Protein AF-D0NQT9-F1 (afdb_monomer_lite)

Sequence (77 aa):
MSDKHEFCPGEKRMIVNSYEYFKSQKEQGLFKGIRTRQLVSNCLGCALNTVDSVVNEKKNNPDTDFELLALAPICKK

Structure (mmCIF, N/CA/C/O backbone):
data_AF-D0NQT9-F1
#
_entry.id   AF-D0NQT9-F1
#
loop_
_atom_site.group_PDB
_atom_site.id
_atom_site.type_symbol
_atom_site.label_atom_id
_atom_site.label_alt_id
_atom_site.label_comp_id
_atom_site.label_asym_id
_atom_site.label_entity_id
_atom_site.label_seq_id
_atom_site.pdbx_PDB_ins_code
_atom_site.Cartn_x
_atom_site.Cartn_y
_atom_site.Cartn_z
_atom_site.occupancy
_atom_site.B_iso_or_equiv
_atom_site.auth_seq_id
_atom_site.auth_comp_id
_atom_site.auth_asym_id
_atom_site.auth_atom_id
_atom_site.pdbx_PDB_model_num
ATOM 1 N N . MET A 1 1 ? 10.538 -16.290 -18.049 1.00 38.03 1 MET A N 1
ATOM 2 C CA . MET A 1 1 ? 11.257 -15.355 -17.163 1.00 38.03 1 MET A CA 1
ATOM 3 C C . MET A 1 1 ? 10.245 -14.288 -16.812 1.00 38.03 1 MET A C 1
ATOM 5 O O . MET A 1 1 ? 9.719 -13.689 -17.732 1.00 38.03 1 MET A O 1
ATOM 9 N N . SER A 1 2 ? 9.830 -14.184 -15.550 1.00 47.91 2 SER A N 1
ATOM 10 C CA . SER A 1 2 ? 8.838 -13.180 -15.162 1.00 47.91 2 SER A CA 1
ATOM 11 C C . SER A 1 2 ? 9.528 -11.828 -15.176 1.00 47.91 2 SER A C 1
ATOM 13 O O . SER A 1 2 ? 10.362 -11.581 -14.305 1.00 47.91 2 SER A O 1
ATOM 15 N N . ASP A 1 3 ? 9.221 -11.000 -16.171 1.00 48.88 3 ASP A N 1
ATOM 16 C CA . ASP A 1 3 ? 9.523 -9.576 -16.151 1.00 48.88 3 ASP A CA 1
ATOM 17 C C . ASP A 1 3 ? 9.017 -9.025 -14.816 1.00 48.88 3 ASP A C 1
ATOM 19 O O . ASP A 1 3 ? 7.814 -8.907 -14.570 1.00 48.88 3 ASP A O 1
ATOM 23 N N . LYS A 1 4 ? 9.942 -8.810 -13.877 1.00 58.03 4 LYS A N 1
ATOM 24 C CA . LYS A 1 4 ? 9.634 -8.119 -12.633 1.00 58.03 4 LYS A CA 1
ATOM 25 C C . LYS A 1 4 ? 9.332 -6.698 -13.067 1.00 58.03 4 LYS A C 1
ATOM 27 O O . LYS A 1 4 ? 10.266 -5.961 -13.355 1.00 58.03 4 LYS A O 1
ATOM 32 N N . HIS A 1 5 ? 8.048 -6.353 -13.171 1.00 60.12 5 HIS A N 1
ATOM 33 C CA . HIS A 1 5 ? 7.627 -4.968 -13.363 1.00 60.12 5 HIS A CA 1
ATOM 34 C C . HIS A 1 5 ? 8.255 -4.150 -12.240 1.00 60.12 5 HIS A C 1
ATOM 36 O O . HIS A 1 5 ? 7.852 -4.248 -11.076 1.00 60.12 5 HIS A O 1
ATOM 42 N N . GLU A 1 6 ? 9.322 -3.437 -12.574 1.00 64.31 6 GLU A N 1
ATOM 43 C CA . GLU A 1 6 ? 9.998 -2.557 -11.646 1.00 64.31 6 GLU A CA 1
ATOM 44 C C . GLU A 1 6 ? 9.142 -1.300 -11.557 1.00 64.31 6 GLU A C 1
ATOM 46 O O . GLU A 1 6 ? 9.096 -0.489 -12.479 1.00 64.31 6 GLU A O 1
ATOM 51 N N . PHE A 1 7 ? 8.382 -1.196 -10.467 1.00 68.62 7 PHE A N 1
ATOM 52 C CA . PHE A 1 7 ? 7.513 -0.051 -10.238 1.00 68.62 7 PHE A CA 1
ATOM 53 C C . PHE A 1 7 ? 8.350 1.219 -10.195 1.00 68.62 7 PHE A C 1
ATOM 55 O O . PHE A 1 7 ? 9.251 1.355 -9.357 1.00 68.62 7 PHE A O 1
ATOM 62 N N . CYS A 1 8 ? 8.010 2.159 -11.070 1.00 79.12 8 CYS A N 1
ATOM 63 C CA . CYS A 1 8 ? 8.653 3.458 -11.110 1.00 79.12 8 CYS A CA 1
ATOM 64 C C . CYS A 1 8 ? 8.411 4.206 -9.785 1.00 79.12 8 CYS A C 1
ATOM 66 O O . CYS A 1 8 ? 7.388 3.983 -9.125 1.00 79.12 8 CYS A O 1
ATOM 68 N N . PRO A 1 9 ? 9.295 5.144 -9.393 1.00 81.06 9 PRO A N 1
ATOM 69 C CA . PRO A 1 9 ? 9.125 5.926 -8.165 1.00 81.06 9 PRO A CA 1
ATOM 70 C C . PRO A 1 9 ? 7.730 6.562 -8.042 1.00 81.06 9 PRO A C 1
ATOM 72 O O . PRO A 1 9 ? 7.106 6.492 -6.984 1.00 81.06 9 PRO A O 1
ATOM 75 N N . GLY A 1 10 ? 7.181 7.081 -9.146 1.00 81.44 10 GLY A N 1
ATOM 76 C CA . GLY A 1 10 ? 5.826 7.642 -9.178 1.00 81.44 10 GLY A CA 1
ATOM 77 C C . GLY A 1 10 ? 4.722 6.633 -8.833 1.00 81.44 10 GLY A C 1
ATOM 78 O O . GLY A 1 10 ? 3.813 6.954 -8.066 1.00 81.44 10 GLY A O 1
ATOM 79 N N . GLU A 1 11 ? 4.814 5.396 -9.329 1.00 84.31 11 GLU A N 1
ATOM 80 C CA . GLU A 1 11 ? 3.845 4.336 -9.018 1.00 84.31 11 GLU A CA 1
ATOM 81 C C . GLU A 1 11 ? 3.940 3.922 -7.546 1.00 84.31 11 GLU A C 1
ATOM 83 O O . GLU A 1 11 ? 2.923 3.801 -6.858 1.00 84.31 11 GLU A O 1
ATOM 88 N N . LYS A 1 12 ? 5.168 3.775 -7.028 1.00 87.19 12 LYS A N 1
ATOM 89 C CA . LYS A 1 12 ? 5.403 3.475 -5.611 1.00 87.19 12 LYS A CA 1
ATOM 90 C C . LYS A 1 12 ? 4.811 4.556 -4.704 1.00 87.19 12 LYS A C 1
ATOM 92 O O . LYS A 1 12 ? 4.122 4.236 -3.733 1.00 87.19 12 LYS A O 1
ATOM 97 N N . ARG A 1 13 ? 4.982 5.837 -5.050 1.00 84.62 13 ARG A N 1
ATOM 98 C CA . ARG A 1 13 ? 4.358 6.942 -4.308 1.00 84.62 13 ARG A CA 1
ATOM 99 C C . ARG A 1 13 ? 2.838 6.898 -4.358 1.00 84.62 13 ARG A C 1
ATOM 101 O O . ARG A 1 13 ? 2.200 7.124 -3.334 1.00 84.62 13 ARG A O 1
ATOM 108 N N . MET A 1 14 ? 2.248 6.599 -5.517 1.00 89.38 14 MET A N 1
ATOM 109 C CA . MET A 1 14 ? 0.793 6.491 -5.651 1.00 89.38 14 MET A CA 1
ATOM 110 C C . MET A 1 14 ? 0.229 5.387 -4.745 1.00 89.38 14 MET A C 1
ATOM 112 O O . MET A 1 14 ? -0.793 5.599 -4.089 1.00 89.38 14 MET A O 1
ATOM 116 N N . ILE A 1 15 ? 0.926 4.252 -4.633 1.00 91.12 15 ILE A N 1
ATOM 117 C CA . ILE A 1 15 ? 0.581 3.166 -3.703 1.00 91.12 15 ILE A CA 1
ATOM 118 C C . ILE A 1 15 ? 0.640 3.647 -2.246 1.00 91.12 15 ILE A C 1
ATOM 120 O O . ILE A 1 15 ? -0.313 3.424 -1.497 1.00 91.12 15 ILE A O 1
ATOM 124 N N . VAL A 1 16 ? 1.716 4.333 -1.842 1.00 90.75 16 VAL A N 1
ATOM 125 C CA . VAL A 1 16 ? 1.875 4.864 -0.472 1.00 90.75 16 VAL A CA 1
ATOM 126 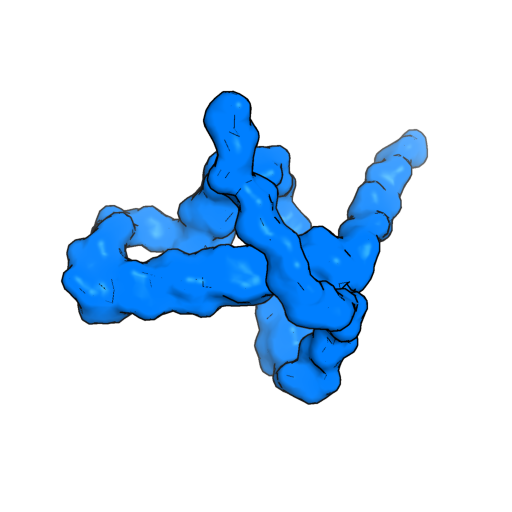C C . VAL A 1 16 ? 0.799 5.903 -0.141 1.00 90.75 16 VAL A C 1
ATOM 128 O O . VAL A 1 16 ? 0.151 5.804 0.899 1.00 90.75 16 VAL A O 1
ATOM 131 N N . ASN A 1 17 ? 0.553 6.861 -1.036 1.00 90.75 17 ASN A N 1
ATOM 132 C CA . ASN A 1 17 ? -0.464 7.896 -0.840 1.00 90.75 17 ASN A CA 1
ATOM 133 C C . ASN A 1 17 ? -1.868 7.288 -0.730 1.00 90.75 17 ASN A C 1
ATOM 135 O O . ASN A 1 17 ? -2.643 7.666 0.146 1.00 90.75 17 ASN A O 1
ATOM 139 N N . SER A 1 18 ? -2.182 6.310 -1.584 1.00 91.06 18 SER A N 1
ATOM 140 C CA . SER A 1 18 ? -3.458 5.590 -1.528 1.00 91.06 18 SER A CA 1
ATOM 141 C C . SER A 1 18 ? -3.599 4.811 -0.221 1.00 91.06 18 SER A C 1
ATOM 143 O O . SER A 1 18 ? -4.680 4.764 0.365 1.00 91.06 18 SER A O 1
ATOM 145 N N . TYR A 1 19 ? -2.507 4.214 0.266 1.00 92.75 19 TYR A N 1
ATOM 146 C CA . TYR A 1 19 ? -2.497 3.495 1.533 1.00 92.75 19 TYR A CA 1
ATOM 147 C C . TYR A 1 19 ? -2.814 4.413 2.718 1.00 92.75 19 TYR A C 1
ATOM 149 O O . TYR A 1 19 ? -3.698 4.080 3.510 1.00 92.75 19 TYR A O 1
ATOM 157 N N . GLU A 1 20 ? -2.154 5.570 2.822 1.00 92.00 20 GLU A N 1
ATOM 158 C CA . GLU A 1 20 ? -2.439 6.539 3.889 1.00 92.00 20 GLU A CA 1
ATOM 159 C C . GLU A 1 20 ? -3.857 7.111 3.768 1.00 92.00 20 GLU A C 1
ATOM 161 O O . GLU A 1 20 ? -4.566 7.181 4.770 1.00 92.00 20 GLU A O 1
ATOM 166 N N . TYR A 1 21 ? -4.336 7.391 2.550 1.00 92.31 21 TYR A N 1
ATOM 167 C CA . TYR A 1 21 ? -5.725 7.798 2.323 1.00 92.31 21 TYR A CA 1
ATOM 168 C C . TYR A 1 21 ? -6.720 6.772 2.884 1.00 92.31 21 TYR A C 1
ATOM 170 O O . TYR A 1 21 ? -7.551 7.104 3.730 1.00 92.31 21 TYR A O 1
ATOM 178 N N . PHE A 1 22 ? -6.628 5.501 2.476 1.00 92.31 22 PHE A N 1
ATOM 179 C CA . PHE A 1 22 ? -7.556 4.473 2.956 1.00 92.31 22 PHE A CA 1
ATOM 180 C C . PHE A 1 22 ? -7.409 4.196 4.453 1.00 92.31 22 PHE A C 1
ATOM 182 O O . PHE A 1 22 ? -8.390 3.839 5.105 1.00 92.31 22 PHE A O 1
ATOM 189 N N . LYS A 1 23 ? -6.212 4.365 5.016 1.00 92.75 23 LYS A N 1
ATOM 190 C CA . LYS A 1 23 ? -5.989 4.280 6.460 1.00 92.75 23 LYS A CA 1
ATOM 191 C C . LYS A 1 23 ? -6.770 5.375 7.197 1.00 92.75 23 LYS A C 1
ATOM 193 O O . LYS A 1 23 ? -7.554 5.023 8.075 1.00 92.75 23 LYS A O 1
ATOM 198 N N . SER A 1 24 ? -6.688 6.634 6.764 1.00 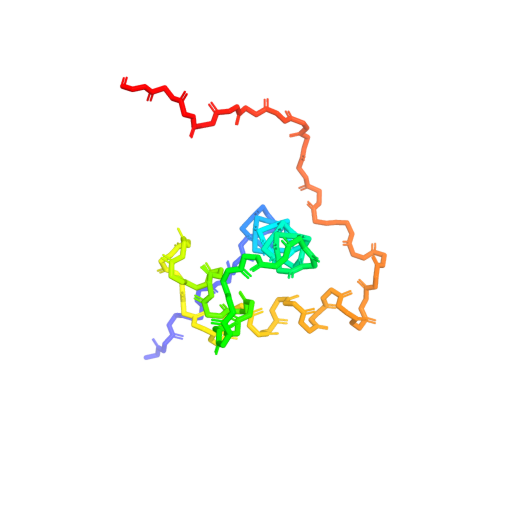91.62 24 SER A N 1
ATOM 199 C CA . SER A 1 24 ? -7.475 7.735 7.343 1.00 91.62 24 SER A CA 1
ATOM 200 C C . SER A 1 24 ? -8.985 7.562 7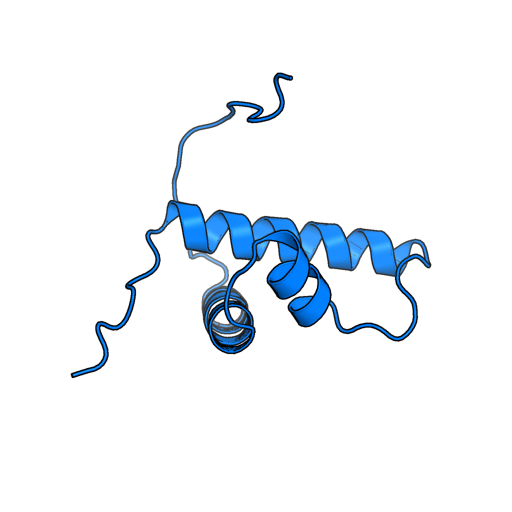.157 1.00 91.62 24 SER A C 1
ATOM 202 O O . SER A 1 24 ? -9.759 7.840 8.072 1.00 91.62 24 SER A O 1
ATOM 204 N N . GLN A 1 25 ? -9.432 7.033 6.013 1.00 90.06 25 GLN A N 1
ATOM 205 C CA . GLN A 1 25 ? -10.853 6.718 5.805 1.00 90.06 25 GLN A CA 1
ATOM 206 C C . GLN A 1 25 ? -11.347 5.643 6.787 1.00 90.06 25 GLN A C 1
ATOM 208 O O . GLN A 1 25 ? -12.476 5.707 7.276 1.00 90.06 25 GLN A O 1
ATOM 213 N N . LYS A 1 26 ? -10.505 4.660 7.119 1.00 92.56 26 LYS A N 1
ATOM 214 C CA . LYS A 1 26 ? -10.844 3.629 8.107 1.00 92.56 26 LYS A CA 1
ATOM 215 C C . LYS A 1 26 ? -10.880 4.155 9.536 1.00 92.56 26 LYS A C 1
ATOM 217 O O . LYS A 1 26 ? -11.722 3.701 10.307 1.00 92.56 26 LYS A O 1
ATOM 222 N N . GLU A 1 27 ? -10.021 5.110 9.880 1.00 91.19 27 GLU A N 1
ATOM 223 C CA . GLU A 1 27 ? -10.082 5.810 11.171 1.00 91.19 27 GLU A CA 1
ATOM 224 C C . GLU A 1 27 ? -11.409 6.569 11.338 1.00 91.19 27 GLU A C 1
ATOM 226 O O . GLU A 1 27 ? -11.963 6.610 12.432 1.00 91.19 27 GLU A O 1
ATOM 231 N N . GLN A 1 28 ? -11.992 7.049 10.237 1.00 91.94 28 GLN A N 1
ATOM 232 C CA . GLN A 1 28 ? -13.337 7.640 10.196 1.00 91.94 28 GLN A CA 1
ATOM 233 C C . GLN A 1 28 ? -14.476 6.598 10.186 1.00 91.94 28 GLN A C 1
ATOM 235 O O . GLN A 1 28 ? -15.649 6.945 10.064 1.00 91.94 28 GLN A O 1
ATOM 240 N N . GLY A 1 29 ? -14.163 5.305 10.309 1.00 90.00 29 GLY A N 1
ATOM 241 C CA . GLY A 1 29 ? -15.148 4.225 10.379 1.00 90.00 29 GLY A CA 1
ATOM 242 C C . GLY A 1 29 ? -15.626 3.680 9.030 1.00 90.00 29 GLY A C 1
ATOM 243 O O . GLY A 1 29 ? -16.543 2.853 9.019 1.00 90.00 29 GLY A O 1
ATOM 244 N N . LEU A 1 30 ? -15.017 4.084 7.909 1.00 91.00 30 LEU A N 1
ATOM 245 C CA . LEU A 1 30 ? -15.299 3.522 6.583 1.00 91.00 30 LEU A CA 1
ATOM 246 C C . LEU A 1 30 ? -14.572 2.179 6.373 1.00 91.00 30 LEU A C 1
ATOM 248 O O . LEU A 1 30 ? -13.648 1.829 7.104 1.00 91.00 30 LEU A O 1
ATOM 252 N N . PHE A 1 31 ? -14.995 1.408 5.364 1.00 86.38 31 PHE A N 1
ATOM 253 C CA . PHE A 1 31 ? -14.339 0.163 4.917 1.00 86.38 31 PHE A CA 1
ATOM 254 C C . PHE A 1 31 ? -14.007 -0.845 6.041 1.00 86.38 31 PHE A C 1
ATOM 256 O O . PHE A 1 31 ? -12.928 -1.454 6.075 1.00 86.38 31 PHE A O 1
ATOM 263 N N . LYS A 1 32 ? -14.936 -1.024 6.990 1.00 87.69 32 LYS A N 1
ATOM 264 C CA . LYS A 1 32 ? -14.790 -1.979 8.100 1.00 87.69 32 LYS A CA 1
ATOM 265 C C . LYS A 1 32 ? -14.594 -3.405 7.569 1.00 87.69 32 LYS A C 1
ATOM 267 O O . LYS A 1 32 ? -15.237 -3.815 6.611 1.00 87.69 32 LYS A O 1
ATOM 272 N N . GLY A 1 33 ? -13.688 -4.156 8.196 1.00 89.75 33 GLY A N 1
ATOM 273 C CA . GLY A 1 33 ? -13.409 -5.559 7.855 1.00 89.75 33 GLY A CA 1
ATOM 274 C C . GLY A 1 33 ? -12.481 -5.794 6.654 1.00 89.75 33 GLY A C 1
ATOM 275 O O . GLY A 1 33 ? -11.958 -6.895 6.519 1.00 89.75 33 GLY A O 1
ATOM 276 N N . ILE A 1 34 ? -12.195 -4.782 5.826 1.00 92.50 34 ILE A N 1
ATOM 277 C CA . ILE A 1 34 ? -11.318 -4.929 4.648 1.00 92.50 34 ILE A CA 1
ATOM 278 C C . ILE A 1 34 ? -9.906 -4.440 4.977 1.00 92.50 34 ILE A C 1
ATOM 280 O O . ILE A 1 34 ? -9.732 -3.408 5.627 1.00 92.50 34 ILE A O 1
ATOM 284 N N . ARG A 1 35 ? -8.860 -5.151 4.543 1.00 93.62 35 ARG A N 1
ATOM 285 C CA . ARG A 1 35 ? -7.470 -4.709 4.762 1.00 93.62 35 ARG A CA 1
ATOM 286 C C . ARG A 1 35 ? -7.143 -3.502 3.879 1.00 93.62 35 ARG A C 1
ATOM 288 O O . ARG A 1 35 ? -7.421 -3.520 2.687 1.00 93.62 35 ARG A O 1
ATOM 295 N N . THR A 1 36 ? -6.462 -2.493 4.428 1.00 93.50 36 THR A N 1
ATOM 296 C CA . THR A 1 36 ? -6.067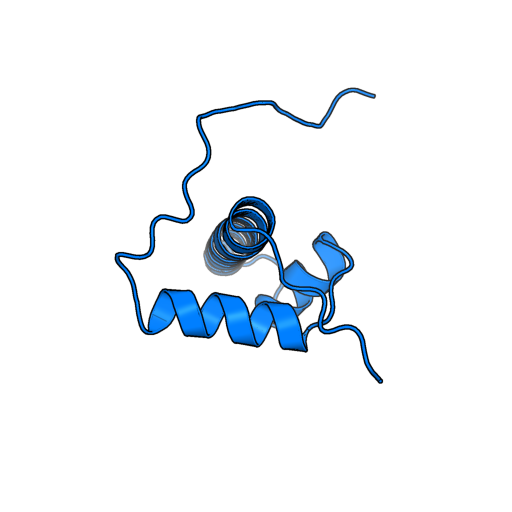 -1.277 3.686 1.00 93.50 36 THR A CA 1
ATOM 297 C C . THR A 1 36 ? -5.281 -1.606 2.414 1.00 93.50 36 THR A C 1
ATOM 299 O O . THR A 1 36 ? -5.560 -1.056 1.357 1.00 93.50 36 THR A O 1
ATOM 302 N N . ARG A 1 37 ? -4.370 -2.588 2.473 1.00 93.44 37 ARG A N 1
ATOM 303 C CA . ARG A 1 37 ? -3.607 -3.050 1.298 1.00 93.44 37 ARG A CA 1
ATOM 304 C C . ARG A 1 37 ? -4.490 -3.649 0.196 1.00 93.44 37 ARG A C 1
ATOM 306 O O . ARG A 1 37 ? -4.201 -3.448 -0.976 1.00 93.44 37 ARG A O 1
ATOM 313 N N . GLN A 1 38 ? -5.574 -4.340 0.559 1.00 94.62 38 GLN A N 1
ATOM 314 C CA . GLN A 1 38 ? -6.545 -4.854 -0.415 1.00 94.62 38 GLN A CA 1
ATOM 315 C C . GLN A 1 38 ? -7.341 -3.721 -1.062 1.00 94.62 38 GLN A C 1
ATOM 317 O O . GLN A 1 38 ? -7.576 -3.769 -2.261 1.00 94.62 38 GLN A O 1
ATOM 322 N N . LEU A 1 39 ? -7.707 -2.682 -0.302 1.00 94.25 39 LEU A N 1
ATOM 323 C CA . LEU A 1 39 ? -8.364 -1.499 -0.868 1.00 94.25 39 LEU A CA 1
ATOM 324 C C . LEU A 1 39 ? -7.467 -0.809 -1.899 1.00 94.25 39 LEU A C 1
ATOM 326 O O . LEU A 1 39 ? -7.931 -0.498 -2.988 1.00 94.25 39 LEU A O 1
ATOM 330 N N . VAL A 1 40 ? -6.178 -0.641 -1.591 1.00 93.62 40 VAL A N 1
ATOM 331 C CA . VAL A 1 40 ? -5.199 -0.062 -2.525 1.00 93.62 40 VAL A CA 1
ATOM 332 C C . VAL A 1 40 ? -5.020 -0.937 -3.766 1.00 93.62 40 VAL A C 1
ATOM 334 O O . VAL A 1 40 ? -5.075 -0.424 -4.878 1.00 93.62 40 VAL A O 1
ATOM 337 N N . SER A 1 41 ? -4.860 -2.252 -3.586 1.00 93.50 41 SER A N 1
ATOM 338 C CA . SER A 1 41 ? -4.734 -3.213 -4.691 1.00 93.50 41 SER A CA 1
ATOM 339 C C . SER A 1 41 ? -5.951 -3.169 -5.621 1.00 93.50 41 SER A C 1
ATOM 341 O O . SER A 1 41 ? -5.790 -3.035 -6.831 1.00 93.50 41 SER A O 1
ATOM 343 N N . ASN A 1 42 ? -7.164 -3.173 -5.059 1.00 92.94 42 ASN A N 1
ATOM 344 C CA . ASN A 1 42 ? -8.402 -3.070 -5.830 1.00 92.94 42 ASN A CA 1
ATOM 345 C C . ASN A 1 42 ? -8.557 -1.699 -6.507 1.00 92.94 42 ASN A C 1
ATOM 347 O O . ASN A 1 42 ? -9.046 -1.629 -7.628 1.00 92.94 42 ASN A O 1
ATOM 351 N N . CYS A 1 43 ? -8.151 -0.615 -5.839 1.00 91.44 43 CYS A N 1
ATOM 352 C CA . CYS A 1 43 ? -8.271 0.752 -6.350 1.00 91.44 43 CYS A CA 1
ATOM 353 C C . CYS A 1 43 ? -7.313 1.035 -7.513 1.00 91.44 43 CYS A C 1
ATOM 355 O O . CYS A 1 43 ? -7.683 1.736 -8.449 1.00 91.44 43 CYS A O 1
ATOM 357 N N . LEU A 1 44 ? -6.083 0.521 -7.443 1.00 88.69 44 LEU A N 1
ATOM 358 C CA . LEU A 1 44 ? -5.040 0.757 -8.445 1.00 88.69 44 LEU A CA 1
ATOM 359 C C . LEU A 1 44 ? -4.943 -0.369 -9.484 1.00 88.69 44 LEU A C 1
ATOM 361 O O . LEU A 1 44 ? -4.165 -0.260 -10.426 1.00 88.69 44 LEU A O 1
ATOM 365 N N . GLY A 1 45 ? -5.689 -1.463 -9.307 1.00 88.38 45 GLY A N 1
ATOM 366 C CA . GLY A 1 45 ? -5.624 -2.632 -10.186 1.00 88.38 45 GLY A CA 1
ATOM 367 C C . GLY A 1 45 ? -4.269 -3.346 -10.156 1.00 88.38 45 GLY A C 1
ATOM 368 O O . GLY A 1 45 ? -3.910 -4.020 -11.118 1.00 88.38 45 GLY A O 1
ATOM 369 N N . CYS A 1 46 ? -3.495 -3.192 -9.078 1.00 86.38 46 CYS A N 1
ATOM 370 C CA . CYS A 1 46 ? -2.158 -3.766 -8.948 1.00 86.38 46 CYS A CA 1
ATOM 371 C C . CYS A 1 46 ? -2.152 -4.995 -8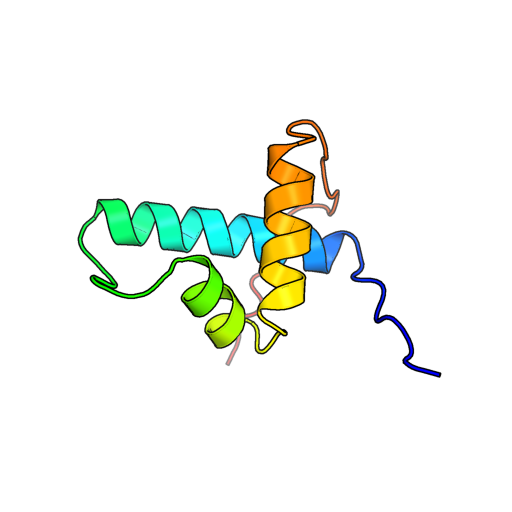.033 1.00 86.38 46 CYS A C 1
ATOM 373 O O . CYS A 1 46 ? -3.021 -5.167 -7.174 1.00 86.38 46 CYS A O 1
ATOM 375 N N . ALA A 1 47 ? -1.155 -5.867 -8.201 1.00 90.25 47 ALA A N 1
ATOM 376 C CA . ALA A 1 47 ? -1.029 -7.068 -7.386 1.00 90.25 47 ALA A CA 1
ATOM 377 C C . ALA A 1 47 ? -0.878 -6.718 -5.896 1.00 90.25 47 ALA A C 1
ATOM 379 O O . ALA A 1 47 ? -0.081 -5.856 -5.521 1.00 90.25 47 ALA A O 1
ATOM 380 N N . LEU A 1 48 ? -1.587 -7.443 -5.025 1.00 91.00 48 LEU A N 1
ATOM 381 C CA . LEU A 1 48 ? -1.511 -7.238 -3.574 1.00 91.00 48 LEU A CA 1
ATOM 382 C C . LEU A 1 48 ? -0.071 -7.351 -3.046 1.00 91.00 48 LEU A C 1
ATOM 384 O O . LEU A 1 48 ? 0.324 -6.605 -2.152 1.00 91.00 48 LEU A O 1
ATOM 388 N N . ASN A 1 49 ? 0.715 -8.248 -3.640 1.00 90.19 49 ASN A N 1
ATOM 389 C CA . ASN A 1 49 ? 2.117 -8.483 -3.299 1.00 90.19 49 ASN A CA 1
ATOM 390 C C . ASN A 1 49 ? 2.954 -7.212 -3.503 1.00 90.19 49 ASN A C 1
ATOM 392 O O . ASN A 1 49 ? 3.766 -6.873 -2.648 1.00 90.19 49 ASN A O 1
ATOM 396 N N . THR A 1 50 ? 2.705 -6.477 -4.592 1.00 88.12 50 THR A N 1
ATOM 397 C CA . THR A 1 50 ? 3.350 -5.187 -4.862 1.00 88.12 50 THR A CA 1
ATOM 398 C C . THR A 1 50 ? 3.026 -4.180 -3.771 1.00 88.12 50 THR A C 1
ATOM 400 O O . THR A 1 50 ? 3.926 -3.525 -3.249 1.00 88.12 50 THR A O 1
ATOM 403 N N . VAL A 1 51 ? 1.742 -4.050 -3.420 1.00 89.81 51 VAL A N 1
ATOM 404 C CA . VAL A 1 51 ? 1.307 -3.111 -2.381 1.00 89.81 51 VAL A CA 1
ATOM 405 C C . VAL A 1 51 ? 1.998 -3.429 -1.058 1.00 89.81 51 VAL A C 1
ATOM 407 O O . VAL A 1 51 ? 2.465 -2.519 -0.379 1.00 89.81 51 VAL A O 1
ATOM 410 N N . ASP A 1 52 ? 2.102 -4.711 -0.698 1.00 92.31 52 ASP A N 1
ATOM 411 C CA . ASP A 1 52 ? 2.787 -5.128 0.525 1.00 92.31 52 ASP A CA 1
ATOM 412 C C . ASP A 1 52 ? 4.280 -4.772 0.494 1.00 92.31 52 ASP A C 1
ATOM 414 O O . ASP A 1 52 ? 4.778 -4.159 1.439 1.00 92.31 52 ASP A O 1
ATOM 418 N N . SER A 1 53 ? 4.970 -5.061 -0.616 1.00 90.50 53 SER A N 1
ATOM 419 C CA . SER A 1 53 ? 6.386 -4.723 -0.796 1.00 90.50 53 SER A CA 1
ATOM 420 C C . SER A 1 53 ? 6.649 -3.221 -0.687 1.00 90.50 53 SER A C 1
ATOM 422 O O . SER A 1 53 ? 7.514 -2.822 0.085 1.00 90.50 53 SER A O 1
ATOM 424 N N . VAL A 1 54 ? 5.888 -2.384 -1.397 1.00 88.44 54 VAL A N 1
ATOM 425 C CA . VAL A 1 54 ? 6.091 -0.923 -1.413 1.00 88.44 54 VAL A CA 1
ATOM 426 C C . VAL A 1 54 ? 5.759 -0.293 -0.059 1.00 88.44 54 VAL A C 1
ATOM 428 O O . VAL A 1 54 ? 6.507 0.547 0.441 1.00 88.44 54 VAL A O 1
ATOM 431 N N . VAL A 1 55 ? 4.663 -0.716 0.579 1.00 89.81 55 VAL A N 1
ATOM 432 C CA . VAL A 1 55 ? 4.295 -0.210 1.911 1.00 89.81 55 VAL A CA 1
ATOM 433 C C . VAL A 1 55 ? 5.328 -0.633 2.959 1.00 89.81 55 VAL A C 1
ATOM 435 O O . VAL A 1 55 ? 5.665 0.166 3.833 1.00 89.81 55 VAL A O 1
ATOM 438 N N . ASN A 1 56 ? 5.863 -1.856 2.883 1.00 90.69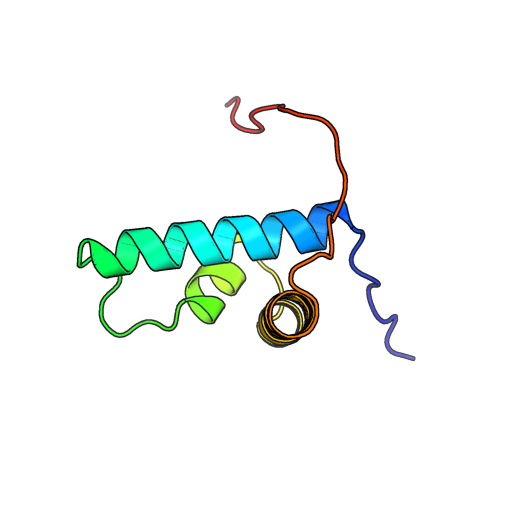 56 ASN A N 1
ATOM 439 C CA . ASN A 1 56 ? 6.935 -2.290 3.783 1.00 90.69 56 ASN A CA 1
ATOM 440 C C . ASN A 1 56 ? 8.257 -1.560 3.498 1.00 90.69 56 ASN A C 1
ATOM 442 O O . ASN A 1 56 ? 8.945 -1.195 4.447 1.00 90.69 56 ASN A O 1
ATOM 446 N N . GLU A 1 57 ? 8.592 -1.297 2.231 1.00 87.56 57 GLU A N 1
ATOM 447 C CA . GLU A 1 57 ? 9.764 -0.501 1.834 1.00 87.56 57 GLU A CA 1
ATOM 448 C C . GLU A 1 57 ? 9.711 0.896 2.469 1.00 87.56 57 GLU A C 1
ATOM 450 O O . GLU A 1 57 ? 10.661 1.285 3.148 1.00 87.56 57 GLU A O 1
ATOM 455 N N . LYS A 1 58 ? 8.569 1.593 2.359 1.00 84.75 58 LYS A N 1
ATOM 456 C CA . LYS A 1 58 ? 8.349 2.906 2.991 1.00 84.75 58 LYS A CA 1
ATOM 457 C C . LYS A 1 58 ? 8.334 2.844 4.519 1.00 84.75 58 LYS A C 1
ATOM 459 O O . LYS A 1 58 ? 8.800 3.769 5.174 1.00 84.75 58 LYS A O 1
ATOM 464 N N . LYS A 1 59 ? 7.804 1.769 5.111 1.00 85.38 59 LYS A N 1
ATOM 465 C CA . LYS A 1 59 ? 7.803 1.584 6.572 1.00 85.38 59 LYS A CA 1
ATOM 466 C C . LYS A 1 59 ? 9.221 1.404 7.124 1.00 85.38 59 LYS A C 1
ATOM 468 O O . LYS A 1 59 ? 9.514 1.913 8.199 1.00 85.38 59 LYS A O 1
ATOM 473 N N . ASN A 1 60 ? 10.068 0.667 6.409 1.00 86.00 60 ASN A N 1
ATOM 474 C CA . ASN A 1 60 ? 11.454 0.428 6.808 1.00 86.00 60 ASN A CA 1
ATOM 475 C C . ASN A 1 60 ? 12.366 1.622 6.486 1.00 86.00 60 ASN A C 1
ATOM 477 O O . ASN A 1 60 ? 13.368 1.806 7.167 1.00 86.00 60 ASN A O 1
ATOM 481 N N . ASN A 1 61 ? 12.004 2.437 5.489 1.00 83.31 61 ASN A N 1
ATOM 482 C CA . ASN A 1 61 ? 12.745 3.624 5.065 1.00 83.31 61 ASN A CA 1
ATOM 483 C C . ASN A 1 61 ? 11.794 4.839 4.987 1.00 83.31 61 ASN A C 1
ATOM 485 O O . ASN A 1 61 ? 11.292 5.185 3.912 1.00 83.31 61 ASN A O 1
ATOM 489 N N . PRO A 1 62 ? 11.493 5.487 6.126 1.00 72.38 62 PRO A N 1
ATOM 490 C CA . PRO A 1 62 ? 10.531 6.587 6.174 1.00 72.38 62 PRO A CA 1
ATOM 491 C C . PRO A 1 62 ? 10.987 7.814 5.373 1.00 72.38 62 PRO A C 1
ATOM 493 O O . PRO A 1 62 ? 10.137 8.503 4.811 1.00 72.38 62 PRO A O 1
ATOM 496 N N . ASP A 1 63 ? 12.295 8.037 5.231 1.00 69.50 63 ASP A N 1
ATOM 497 C CA . ASP A 1 63 ? 12.888 9.128 4.444 1.00 69.50 63 ASP A CA 1
ATOM 498 C C . ASP A 1 63 ? 12.917 8.869 2.931 1.00 69.50 63 ASP A C 1
ATOM 500 O O . ASP A 1 63 ? 13.402 9.704 2.172 1.00 69.50 63 ASP A O 1
ATOM 504 N N . THR A 1 64 ? 12.394 7.732 2.450 1.00 68.38 64 THR A N 1
ATOM 505 C CA . THR A 1 64 ? 12.257 7.504 1.006 1.00 68.38 64 THR A CA 1
ATOM 506 C C . THR A 1 64 ? 11.231 8.479 0.432 1.00 68.38 64 THR A C 1
ATOM 508 O O . THR A 1 64 ? 10.018 8.240 0.499 1.00 68.38 64 THR A O 1
ATOM 511 N N . ASP A 1 65 ? 11.713 9.597 -0.104 1.00 62.66 65 ASP A N 1
ATOM 512 C CA . ASP A 1 65 ? 10.924 10.489 -0.940 1.00 62.66 65 ASP A CA 1
ATOM 513 C C . ASP A 1 65 ? 10.901 9.910 -2.352 1.00 62.66 65 ASP A C 1
ATOM 515 O O . ASP A 1 65 ? 11.896 9.877 -3.076 1.00 62.66 65 ASP A O 1
ATOM 519 N N . PHE A 1 66 ? 9.758 9.346 -2.719 1.00 64.69 66 PHE A N 1
ATOM 520 C CA . PHE A 1 66 ? 9.520 8.915 -4.085 1.00 64.69 66 PHE A CA 1
ATOM 521 C C . PHE A 1 66 ? 9.225 10.176 -4.921 1.00 64.69 66 PHE A C 1
ATOM 523 O O . PHE A 1 66 ? 8.063 10.473 -5.201 1.00 64.69 66 PHE A O 1
ATOM 530 N N . GLU A 1 67 ? 10.241 10.984 -5.235 1.00 45.81 67 GLU A N 1
ATOM 531 C CA . GLU A 1 67 ? 10.031 12.300 -5.852 1.00 45.81 67 GLU A CA 1
ATOM 532 C C . GLU A 1 67 ? 9.180 12.217 -7.132 1.00 45.81 67 GLU A C 1
ATOM 534 O O . GLU A 1 67 ? 9.486 11.490 -8.079 1.00 45.81 67 GLU A O 1
ATOM 539 N N . LEU A 1 68 ? 8.113 13.023 -7.168 1.00 47.91 68 LEU A N 1
ATOM 540 C CA . LEU A 1 68 ? 7.654 13.658 -8.401 1.00 47.91 68 LEU A CA 1
ATOM 541 C C . LEU A 1 68 ? 6.889 14.937 -8.059 1.00 47.91 68 LEU A C 1
ATOM 543 O O . LEU A 1 68 ? 6.022 14.955 -7.176 1.00 47.91 68 LEU A O 1
ATOM 547 N N . LEU A 1 69 ? 7.287 16.009 -8.738 1.00 43.94 69 LEU A N 1
ATOM 548 C CA . LEU A 1 69 ? 6.745 17.354 -8.628 1.00 43.94 69 LEU A CA 1
ATOM 549 C C . LEU A 1 69 ? 5.214 17.357 -8.693 1.00 43.94 69 LEU A C 1
ATOM 551 O O . LEU A 1 69 ? 4.578 16.585 -9.406 1.00 43.94 69 LEU A O 1
ATOM 555 N N . ALA A 1 70 ? 4.667 18.248 -7.881 1.00 45.06 70 ALA A N 1
ATOM 556 C CA . ALA A 1 70 ? 3.267 18.533 -7.651 1.00 45.06 70 ALA A CA 1
ATOM 557 C C . ALA A 1 70 ? 2.325 18.370 -8.866 1.00 45.06 70 ALA A C 1
ATOM 559 O O . ALA A 1 70 ? 2.567 18.897 -9.944 1.00 45.06 70 ALA A O 1
ATOM 560 N N . LEU A 1 71 ? 1.165 17.769 -8.576 1.00 49.62 71 LEU A N 1
ATOM 561 C CA . LEU A 1 71 ? -0.150 18.124 -9.119 1.00 49.62 71 LEU A CA 1
ATOM 562 C C . LEU A 1 71 ? -0.340 18.031 -10.644 1.00 49.62 71 LEU A C 1
ATOM 564 O O . LEU A 1 71 ? -0.189 19.004 -11.376 1.00 49.62 71 LEU A O 1
ATOM 568 N N . ALA A 1 72 ? -0.957 16.935 -11.079 1.00 38.44 72 ALA A N 1
ATOM 569 C CA . ALA A 1 72 ? -2.048 17.052 -12.039 1.00 38.44 72 ALA A CA 1
ATOM 570 C C . ALA A 1 72 ? -3.207 16.146 -11.592 1.00 38.44 72 ALA A C 1
ATOM 572 O O . ALA A 1 72 ? -3.002 14.945 -11.406 1.00 38.44 72 ALA A O 1
ATOM 573 N N . PRO A 1 73 ? -4.423 16.683 -11.379 1.00 42.84 73 PRO A N 1
ATOM 574 C CA . PRO A 1 73 ? -5.595 15.860 -11.133 1.00 42.84 73 PRO A CA 1
ATOM 575 C C . PRO A 1 73 ? -5.918 15.092 -12.416 1.00 42.84 73 PRO A C 1
ATOM 577 O O . PRO A 1 73 ? -6.481 15.653 -13.355 1.00 42.84 73 PRO A O 1
ATOM 580 N N . ILE A 1 74 ? -5.594 13.798 -12.469 1.00 47.75 74 ILE A N 1
ATOM 581 C CA . ILE A 1 74 ? -6.129 12.910 -13.508 1.00 47.75 74 ILE A CA 1
ATOM 582 C C . ILE A 1 74 ? -7.541 12.512 -13.081 1.00 47.75 74 ILE A C 1
ATOM 584 O O . ILE A 1 74 ? -7.816 11.405 -12.639 1.00 47.75 74 ILE A O 1
ATOM 588 N N . CYS A 1 75 ? -8.431 13.491 -13.149 1.00 40.19 75 CYS A N 1
ATOM 589 C CA . CYS A 1 75 ? -9.864 13.292 -13.226 1.00 40.19 75 CYS A CA 1
ATOM 590 C C . CYS A 1 75 ? -10.399 14.438 -14.080 1.00 40.19 75 CYS A C 1
ATOM 592 O O . CYS A 1 75 ? -10.866 15.461 -13.577 1.00 40.19 75 CYS A O 1
ATOM 594 N N . LYS A 1 76 ? -10.288 14.285 -15.401 1.00 40.06 76 LYS A N 1
ATOM 595 C CA . LYS A 1 76 ? -11.239 14.908 -16.313 1.00 40.06 76 LYS A CA 1
ATOM 596 C C . LYS A 1 76 ? -11.843 13.839 -17.214 1.00 40.06 76 LYS A C 1
ATOM 598 O O . LYS A 1 76 ? -11.176 12.891 -17.612 1.00 40.06 76 LYS A O 1
ATOM 603 N N . LYS A 1 77 ? -13.149 14.024 -17.334 1.00 36.28 77 LYS A N 1
ATOM 604 C CA . LYS A 1 77 ? -14.232 13.171 -17.802 1.00 36.28 77 LYS A CA 1
ATOM 605 C C . LYS A 1 77 ? -14.208 12.974 -19.310 1.00 36.28 77 LYS A C 1
ATOM 607 O O . LYS A 1 77 ? -13.722 13.904 -19.988 1.00 36.28 77 LYS A O 1
#

Secondary structure (DSSP, 8-state):
--------HHHHHHHHHHHHHHHHHHHTT-STTS-HHHHHHHHHT--HHHHHHHHHHHHH-TT------S-------

Radius of gyration: 13.4 Å; chains: 1; bounding box: 28×34×29 Å

Foldseek 3Di:
DPPPPPDQLVRLVLLVVQLVVLVVVVVVVPPPPDDSLVVSCVVVVHDSVSSVVSNVVCVVPVVPDSDDDDDDPPDDD

Organism: Phytophthora infestans (strain T30-4) (NCBI:txid403677)

pLDDT: mean 78.46, std 18.46, range [36.28, 94.62]